Protein AF-V9F0D3-F1 (afdb_monomer_lite)

pLDDT: mean 76.48, std 17.19, range [31.12, 92.0]

Organism: NCBI:txid1317065

Second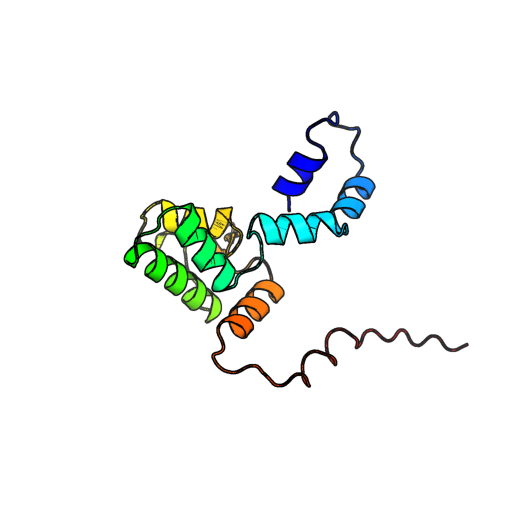ary structure (DSSP, 8-state):
-HHHHHHHTTTSPTTS--HHHHHHHHTSHHHHHHHHHHT-S---HHHHHHHHHHTT--HHHHHHHHHHHHHHHTT---BGGGS---THHHHHHHHTTSSEE-TTSBEE-SSHHHHHHHHHHT-SSPPPTTSSHHHHS--------

Radius of gyration: 18.24 Å; chains: 1; bounding box: 45×34×63 Å

Structure (mmCIF, N/CA/C/O backbone):
data_AF-V9F0D3-F1
#
_entry.id   AF-V9F0D3-F1
#
loop_
_atom_site.group_PDB
_atom_site.id
_atom_site.type_symbol
_atom_site.label_atom_id
_atom_site.label_alt_id
_atom_site.label_comp_id
_atom_site.label_asym_id
_atom_site.label_entity_id
_atom_site.label_seq_id
_atom_site.pdbx_PDB_ins_code
_atom_site.Cartn_x
_atom_site.Cartn_y
_atom_site.Cartn_z
_atom_site.occupancy
_atom_site.B_iso_or_equiv
_atom_site.auth_seq_id
_atom_site.auth_comp_id
_atom_site.auth_asym_id
_atom_site.auth_atom_id
_atom_site.pdbx_PDB_model_num
ATOM 1 N N . MET A 1 1 ? -7.776 -1.173 6.921 1.00 70.19 1 MET A N 1
ATOM 2 C CA . MET A 1 1 ? -8.327 -0.886 8.265 1.00 70.19 1 MET A CA 1
ATOM 3 C C . MET A 1 1 ? -9.671 -0.164 8.202 1.00 70.19 1 MET A C 1
ATOM 5 O O . MET A 1 1 ? -10.658 -0.796 8.539 1.00 70.19 1 MET A O 1
ATOM 9 N N . LEU A 1 2 ? -9.771 1.072 7.688 1.00 72.00 2 LEU A N 1
ATOM 10 C CA . LEU A 1 2 ? -11.068 1.776 7.588 1.00 72.00 2 LEU A CA 1
ATOM 11 C C . LEU A 1 2 ? -12.136 0.983 6.818 1.00 72.00 2 LEU A C 1
ATOM 13 O O . LEU A 1 2 ? -13.239 0.825 7.314 1.00 72.00 2 LEU A O 1
ATOM 17 N N . THR A 1 3 ? -11.790 0.379 5.675 1.00 75.12 3 THR A N 1
ATOM 18 C CA . THR A 1 3 ? -12.727 -0.470 4.914 1.00 75.12 3 THR A CA 1
ATOM 19 C C . THR A 1 3 ? -13.218 -1.689 5.702 1.00 75.12 3 THR A C 1
ATOM 21 O O . THR A 1 3 ? -14.382 -2.050 5.582 1.00 75.12 3 THR A O 1
ATOM 24 N N . PHE A 1 4 ? -12.361 -2.304 6.525 1.00 82.88 4 PHE A N 1
ATOM 25 C CA . PHE A 1 4 ? -12.758 -3.420 7.389 1.00 82.88 4 PHE A CA 1
ATOM 26 C C . PHE A 1 4 ? -13.795 -2.957 8.412 1.00 82.88 4 PHE A C 1
ATOM 28 O O . PHE A 1 4 ? -14.859 -3.558 8.504 1.00 82.88 4 PHE A O 1
ATOM 35 N N . LEU A 1 5 ? -13.532 -1.842 9.101 1.00 85.25 5 LEU A N 1
ATOM 36 C CA . LEU A 1 5 ? -14.476 -1.265 10.060 1.00 85.25 5 LEU A CA 1
ATOM 37 C C . LEU A 1 5 ? -15.787 -0.848 9.379 1.00 85.25 5 LEU A C 1
ATOM 39 O O . LEU A 1 5 ? -16.863 -1.140 9.892 1.00 85.25 5 LEU A O 1
ATOM 43 N N . SER A 1 6 ? -15.719 -0.237 8.191 1.00 82.31 6 SER A N 1
ATOM 44 C CA . SER A 1 6 ? -16.906 0.128 7.408 1.00 82.31 6 SER A CA 1
ATOM 45 C C . SER A 1 6 ? -17.751 -1.083 7.019 1.00 82.31 6 SER A C 1
ATOM 47 O O . SER A 1 6 ? -18.972 -0.982 6.999 1.00 82.31 6 SER A O 1
ATOM 49 N N . LEU A 1 7 ? -17.126 -2.223 6.705 1.00 84.94 7 LEU A N 1
ATOM 50 C CA . LEU A 1 7 ? -17.836 -3.470 6.420 1.00 84.94 7 LEU A CA 1
ATOM 51 C C . LEU A 1 7 ? -18.406 -4.091 7.698 1.00 84.94 7 LEU A C 1
ATOM 53 O O . LEU A 1 7 ? -19.575 -4.470 7.716 1.00 84.94 7 LEU A O 1
ATOM 57 N N . LYS A 1 8 ? -17.603 -4.151 8.766 1.00 87.06 8 LYS A N 1
ATOM 58 C CA . LYS A 1 8 ? -17.974 -4.743 10.055 1.00 87.06 8 LYS A CA 1
ATOM 59 C C . LYS A 1 8 ? -19.177 -4.043 10.678 1.00 87.06 8 LYS A C 1
ATOM 61 O O . LYS A 1 8 ? -20.086 -4.701 11.172 1.00 87.06 8 LYS A O 1
ATOM 66 N N . PHE A 1 9 ? -19.207 -2.718 10.593 1.00 88.62 9 PHE A N 1
ATOM 67 C CA . PHE A 1 9 ? -20.266 -1.894 11.161 1.00 88.62 9 PHE A CA 1
ATOM 68 C C . PHE A 1 9 ? -21.283 -1.404 10.128 1.00 88.62 9 PHE A C 1
ATOM 70 O O . PHE A 1 9 ? -22.084 -0.525 10.433 1.00 88.62 9 PHE A O 1
ATOM 77 N N . ARG A 1 10 ? -21.296 -1.967 8.911 1.00 85.06 10 ARG A N 1
ATOM 78 C CA . ARG A 1 10 ? -22.150 -1.499 7.803 1.00 85.06 10 ARG A CA 1
ATOM 79 C C . ARG A 1 10 ? -23.639 -1.439 8.159 1.00 85.06 10 ARG A C 1
ATOM 81 O O . ARG A 1 10 ? -24.364 -0.615 7.612 1.00 85.06 10 ARG A O 1
ATOM 88 N N . SER A 1 11 ? -24.096 -2.333 9.032 1.00 82.69 11 SER A N 1
ATOM 89 C CA . SER A 1 11 ? -25.487 -2.424 9.485 1.00 82.69 11 SER A CA 1
ATOM 90 C C . SER A 1 11 ? -25.788 -1.607 10.747 1.00 82.69 11 SER A C 1
ATOM 92 O O . SER A 1 11 ? -26.952 -1.514 11.139 1.00 82.69 11 SER A O 1
ATOM 94 N N . MET A 1 12 ? -24.779 -1.017 11.394 1.00 83.75 12 MET A N 1
ATOM 95 C CA . MET A 1 12 ? -24.960 -0.222 12.606 1.00 83.75 12 MET A CA 1
ATOM 96 C C . MET A 1 12 ? -25.297 1.230 12.269 1.00 83.75 12 MET A C 1
ATOM 98 O O . MET A 1 12 ? -24.795 1.809 11.306 1.00 83.75 12 MET A O 1
ATOM 102 N N . ARG A 1 13 ? -26.163 1.843 13.082 1.00 79.31 13 ARG A N 1
ATOM 103 C CA . ARG A 1 13 ? -26.514 3.258 12.923 1.00 79.31 13 ARG A CA 1
ATOM 104 C C . ARG A 1 13 ? -25.374 4.147 13.419 1.00 79.31 13 ARG A C 1
ATOM 106 O O . ARG A 1 13 ? -24.723 3.845 14.420 1.00 79.31 13 ARG A O 1
ATOM 113 N N . VAL A 1 14 ? -25.175 5.275 12.738 1.00 70.81 14 VAL A N 1
ATOM 114 C CA . VAL A 1 14 ? -24.237 6.326 13.161 1.00 70.81 14 VAL A CA 1
ATOM 115 C C . VAL A 1 14 ? -24.591 6.768 14.587 1.00 70.81 14 VAL A C 1
ATOM 117 O O . VAL A 1 14 ? -25.753 7.041 14.874 1.00 70.81 14 VAL A O 1
ATOM 120 N N . GLY A 1 15 ? -23.599 6.794 15.482 1.00 73.56 15 GLY A N 1
ATOM 121 C CA . GLY A 1 15 ? -23.778 7.112 16.905 1.00 73.56 15 GLY A CA 1
ATOM 122 C C . GLY A 1 15 ? -23.978 5.905 17.832 1.00 73.56 15 GLY A C 1
ATOM 123 O O . GLY A 1 15 ? -23.934 6.083 19.043 1.00 73.56 15 GLY A O 1
ATOM 124 N N . MET A 1 16 ? -24.147 4.685 17.299 1.00 83.69 16 MET A N 1
ATOM 125 C CA . MET A 1 16 ? -24.193 3.454 18.113 1.00 83.69 16 MET A CA 1
ATOM 126 C C . MET A 1 16 ? -22.831 2.768 18.272 1.00 83.69 16 MET A C 1
ATOM 128 O O . MET A 1 16 ? -22.706 1.859 19.082 1.00 83.69 16 MET A O 1
ATOM 132 N N . ILE A 1 17 ? -21.827 3.182 17.496 1.00 84.94 17 ILE A N 1
ATOM 133 C CA . ILE A 1 17 ? -20.483 2.600 17.524 1.00 84.94 17 ILE A CA 1
ATOM 134 C C . ILE A 1 17 ? -19.627 3.463 18.446 1.00 84.94 17 ILE A C 1
ATOM 136 O O . ILE A 1 17 ? -19.354 4.625 18.126 1.00 84.94 17 ILE A O 1
ATOM 140 N N . SER A 1 18 ? -19.207 2.911 19.580 1.00 88.50 18 SER A N 1
ATOM 141 C CA . SER A 1 18 ? -18.282 3.601 20.474 1.00 88.50 18 SER A CA 1
ATOM 142 C C . SER A 1 18 ? -16.840 3.489 19.970 1.00 88.50 18 SER A C 1
ATOM 144 O O . SER A 1 18 ? -16.497 2.604 19.183 1.00 88.50 18 SER A O 1
ATOM 146 N N . ALA A 1 19 ? -15.959 4.368 20.452 1.00 85.50 19 ALA A N 1
ATOM 147 C CA . ALA A 1 19 ? -14.525 4.239 20.191 1.00 85.50 19 ALA A CA 1
ATOM 148 C C . ALA A 1 19 ? -13.969 2.897 20.707 1.00 85.50 19 ALA A C 1
ATOM 150 O O . ALA A 1 19 ? -13.121 2.304 20.046 1.00 85.50 19 ALA A O 1
ATOM 151 N N . GLY A 1 20 ? -14.495 2.386 21.829 1.00 88.88 20 GLY A N 1
ATOM 152 C CA . GLY A 1 20 ? -14.104 1.089 22.388 1.00 88.88 20 GLY A CA 1
ATOM 153 C C . GLY A 1 20 ? -14.472 -0.089 21.483 1.00 88.88 20 GLY A C 1
ATOM 154 O O . GLY A 1 20 ? -13.666 -1.001 21.313 1.00 88.88 20 GLY A O 1
ATOM 155 N N . ASP A 1 21 ? -15.635 -0.039 20.826 1.00 87.06 21 ASP A N 1
ATOM 156 C CA . ASP A 1 21 ? -16.044 -1.068 19.858 1.00 87.06 21 ASP A CA 1
ATOM 157 C C . ASP A 1 21 ? -15.118 -1.075 18.636 1.00 87.06 21 ASP A C 1
ATOM 159 O O . ASP A 1 21 ? -14.698 -2.132 18.161 1.00 87.06 21 ASP A O 1
ATOM 163 N N . MET A 1 22 ? -14.744 0.114 18.146 1.00 86.56 22 MET A N 1
ATOM 164 C CA . MET A 1 22 ? -13.777 0.237 17.051 1.00 86.56 22 MET A CA 1
ATOM 165 C C . MET A 1 22 ? -12.410 -0.309 17.460 1.00 86.56 22 MET A C 1
ATOM 167 O O . MET A 1 22 ? -11.777 -1.025 16.688 1.00 86.56 22 MET A O 1
ATOM 171 N N . GLU A 1 23 ? -11.955 0.009 18.670 1.00 87.69 23 GLU A N 1
ATOM 172 C CA . GLU A 1 23 ? -10.666 -0.433 19.193 1.00 87.69 23 GLU A CA 1
ATOM 173 C C . GLU A 1 23 ? -10.611 -1.958 19.374 1.00 87.69 23 GLU A C 1
ATOM 175 O O . GLU A 1 23 ? -9.601 -2.584 19.047 1.00 87.69 23 GLU A O 1
ATOM 180 N N . MET A 1 24 ? -11.711 -2.572 19.821 1.00 88.50 24 MET A N 1
ATOM 181 C CA . MET A 1 24 ? -11.837 -4.025 19.940 1.00 88.50 24 MET A CA 1
ATOM 182 C C . MET A 1 24 ? -11.724 -4.711 18.574 1.00 88.50 24 MET A C 1
ATOM 184 O O . MET A 1 24 ? -10.952 -5.656 18.415 1.00 88.50 24 MET A O 1
ATOM 188 N N . GLU A 1 25 ? -12.430 -4.204 17.563 1.00 89.12 25 GLU A N 1
ATOM 189 C CA . GLU A 1 25 ? -12.367 -4.753 16.206 1.00 89.12 25 GLU A CA 1
ATOM 190 C C . GLU A 1 25 ? -11.003 -4.520 15.544 1.00 89.12 25 GLU A C 1
ATOM 192 O O . GLU A 1 25 ? -10.510 -5.395 14.829 1.00 89.12 25 GLU A O 1
ATOM 197 N N . LEU A 1 26 ? -10.340 -3.394 15.828 1.00 84.25 26 LEU A N 1
ATOM 198 C CA . LEU A 1 26 ? -8.974 -3.122 15.369 1.00 84.25 26 LEU A CA 1
ATOM 199 C C . LEU A 1 26 ? -7.930 -4.071 15.972 1.00 84.25 26 LEU A C 1
ATOM 201 O O . LEU A 1 26 ? -6.870 -4.261 15.380 1.00 84.25 26 LEU A O 1
ATOM 205 N N . ARG A 1 27 ? -8.221 -4.677 17.126 1.00 83.88 27 ARG A N 1
ATOM 206 C CA . ARG A 1 27 ? -7.387 -5.717 17.748 1.00 83.88 27 ARG A CA 1
ATOM 207 C C . ARG A 1 27 ? -7.868 -7.134 17.452 1.00 83.88 27 ARG A C 1
ATOM 209 O O . ARG A 1 27 ? -7.252 -8.092 17.914 1.00 83.88 27 ARG A O 1
ATOM 216 N N . SER A 1 28 ? -8.962 -7.284 16.710 1.00 86.00 28 SER A N 1
ATOM 217 C CA . SER A 1 28 ? -9.550 -8.593 16.459 1.00 86.00 28 SER A CA 1
ATOM 218 C C . SER A 1 28 ? -8.696 -9.425 15.490 1.00 86.00 28 SER A C 1
ATOM 220 O O . SER A 1 28 ? -8.129 -8.882 14.534 1.00 86.00 28 SER A O 1
ATOM 222 N N . PRO A 1 29 ? -8.673 -10.761 15.650 1.00 83.50 29 PRO A N 1
ATOM 223 C CA . PRO A 1 29 ? -8.122 -11.664 14.638 1.00 83.50 29 PRO A CA 1
ATOM 224 C C . PRO A 1 29 ? -8.770 -11.470 13.259 1.00 83.50 29 PRO A C 1
ATOM 226 O O . PRO A 1 29 ? -8.100 -11.583 12.236 1.00 83.50 29 PRO A O 1
ATOM 229 N N . GLY A 1 30 ? -10.048 -11.075 13.229 1.00 83.88 30 GLY A N 1
ATOM 230 C CA . GLY A 1 30 ? -10.787 -10.806 11.996 1.00 83.88 30 GLY A CA 1
ATOM 231 C C . GLY A 1 30 ? -10.180 -9.688 11.144 1.00 83.88 30 GLY A C 1
ATOM 232 O O . GLY A 1 30 ? -10.251 -9.758 9.917 1.00 83.88 30 GLY A O 1
ATOM 233 N N . LEU A 1 31 ? -9.526 -8.684 11.746 1.00 81.88 31 LEU A N 1
ATOM 234 C CA . LEU A 1 31 ? -8.800 -7.668 10.978 1.00 81.88 31 LEU A CA 1
ATOM 235 C C . LEU A 1 31 ? -7.573 -8.266 10.280 1.00 81.88 31 LEU A C 1
ATOM 237 O O . LEU A 1 31 ? -7.286 -7.899 9.136 1.00 81.88 31 LEU A O 1
ATOM 241 N N . LEU A 1 32 ? -6.845 -9.164 10.950 1.00 75.38 32 LEU A N 1
ATOM 242 C CA . LEU A 1 32 ? -5.680 -9.838 10.373 1.00 75.38 32 LEU A CA 1
ATOM 243 C C . LEU A 1 32 ? -6.106 -10.755 9.225 1.00 75.38 32 LEU A C 1
ATOM 245 O O . LEU A 1 32 ? -5.532 -10.672 8.140 1.00 75.38 32 LEU A O 1
ATOM 249 N N . GLU A 1 33 ? -7.158 -11.549 9.426 1.00 78.75 33 GLU A N 1
ATOM 250 C CA . GLU A 1 33 ? -7.747 -12.400 8.387 1.00 78.75 33 GLU A CA 1
ATOM 251 C C . GLU A 1 33 ? -8.225 -11.574 7.190 1.00 78.75 33 GLU A C 1
ATOM 253 O O . GLU A 1 33 ? -7.865 -11.867 6.050 1.00 78.75 33 GLU A O 1
ATOM 258 N N . TYR A 1 34 ? -8.961 -10.485 7.436 1.00 80.12 34 TYR A N 1
ATOM 259 C CA . TYR A 1 34 ? -9.395 -9.574 6.381 1.00 80.12 34 TYR A CA 1
ATOM 260 C C . TYR A 1 34 ? -8.208 -8.957 5.641 1.00 80.12 34 TYR A C 1
ATOM 262 O O . TYR A 1 34 ? -8.230 -8.867 4.416 1.00 80.12 34 TYR A O 1
ATOM 270 N N . SER A 1 35 ? -7.167 -8.521 6.350 1.00 72.50 35 SER A N 1
ATOM 271 C CA . SER A 1 35 ? -5.987 -7.901 5.731 1.00 72.50 35 SER A CA 1
ATOM 272 C C . SER A 1 35 ? -5.221 -8.911 4.875 1.00 72.50 35 SER A C 1
ATOM 274 O O . SER A 1 35 ? -4.846 -8.592 3.747 1.00 72.50 35 SER A O 1
ATOM 276 N N . GLY A 1 36 ? -5.092 -10.152 5.351 1.00 68.31 36 GLY A N 1
ATOM 277 C CA . GLY A 1 36 ? -4.501 -11.256 4.598 1.00 68.31 36 GLY A CA 1
ATOM 278 C C . GLY A 1 36 ? -5.317 -11.656 3.366 1.00 68.31 36 GLY A C 1
ATOM 279 O O . GLY A 1 36 ? -4.743 -11.842 2.296 1.00 68.31 36 GLY A O 1
ATOM 280 N N . ALA A 1 37 ? -6.646 -11.742 3.484 1.00 72.31 37 ALA A N 1
ATOM 281 C CA . ALA A 1 37 ? -7.542 -12.115 2.387 1.00 72.31 37 ALA A CA 1
ATOM 282 C C . ALA A 1 37 ? -7.726 -10.997 1.349 1.00 72.31 37 ALA A C 1
ATOM 284 O O . ALA A 1 37 ? -7.831 -11.266 0.157 1.00 72.31 37 ALA A O 1
ATOM 285 N N . SER A 1 38 ? -7.757 -9.736 1.790 1.00 66.69 38 SER A N 1
ATOM 286 C CA . SER A 1 38 ? -7.868 -8.568 0.905 1.00 66.69 38 SER A CA 1
ATOM 287 C C . SER A 1 38 ? -6.520 -8.093 0.358 1.00 66.69 38 SER A C 1
ATOM 289 O O . SER A 1 38 ? -6.491 -7.174 -0.464 1.00 66.69 38 SER A O 1
ATOM 291 N N . TYR A 1 39 ? -5.423 -8.715 0.803 1.00 69.56 39 TYR A N 1
ATOM 292 C CA . TYR A 1 39 ? -4.043 -8.377 0.441 1.00 69.56 39 TYR A CA 1
ATOM 293 C C . TYR A 1 39 ? -3.716 -6.907 0.722 1.00 69.56 39 TYR A C 1
ATOM 295 O O . TYR A 1 39 ? -3.004 -6.256 -0.041 1.00 69.56 39 TYR A O 1
ATOM 303 N N . ARG A 1 40 ? -4.303 -6.356 1.791 1.00 69.00 40 ARG A N 1
ATOM 304 C CA . ARG A 1 40 ? -4.190 -4.937 2.124 1.00 69.00 40 ARG A CA 1
ATOM 305 C C . ARG A 1 40 ? -3.295 -4.708 3.320 1.00 69.00 40 ARG A C 1
ATOM 307 O O . ARG A 1 40 ? -3.381 -5.417 4.317 1.00 69.00 40 ARG A O 1
ATOM 314 N N . GLY A 1 41 ? -2.530 -3.624 3.251 1.00 68.94 41 GLY A N 1
ATOM 315 C CA . GLY A 1 41 ? -1.812 -3.080 4.400 1.00 68.94 41 GLY A CA 1
ATOM 316 C C . GLY A 1 41 ? -0.590 -3.884 4.827 1.00 68.94 41 GLY A C 1
ATOM 317 O O . GLY A 1 41 ? -0.064 -3.630 5.898 1.00 68.94 41 GLY A O 1
ATOM 318 N N . ILE A 1 42 ? -0.114 -4.836 4.024 1.00 76.88 42 ILE A N 1
ATOM 319 C CA . ILE A 1 42 ? 1.205 -5.439 4.225 1.00 76.88 42 ILE A CA 1
ATOM 320 C C . ILE A 1 42 ? 1.909 -5.463 2.877 1.00 76.88 42 ILE A C 1
ATOM 322 O O . ILE A 1 42 ? 1.506 -6.178 1.962 1.00 76.88 42 ILE A O 1
ATOM 326 N N . ALA A 1 43 ? 2.962 -4.660 2.755 1.00 75.56 43 ALA A N 1
ATOM 327 C CA . ALA A 1 43 ? 3.748 -4.618 1.540 1.00 75.56 43 ALA A CA 1
ATOM 328 C C . ALA A 1 43 ? 4.687 -5.828 1.476 1.00 75.56 43 ALA A C 1
ATOM 330 O O . ALA A 1 43 ? 5.722 -5.845 2.139 1.00 75.56 43 ALA A O 1
ATOM 331 N N . THR A 1 44 ? 4.336 -6.824 0.658 1.00 84.69 44 THR A N 1
ATOM 332 C CA . THR A 1 44 ? 5.203 -7.957 0.294 1.00 84.69 44 THR A CA 1
ATOM 333 C C . THR A 1 44 ? 5.156 -8.222 -1.216 1.00 84.69 44 THR A C 1
ATOM 335 O O . THR A 1 44 ? 4.153 -7.888 -1.859 1.00 84.69 44 THR A O 1
ATOM 338 N N . PRO A 1 45 ? 6.197 -8.847 -1.800 1.00 86.12 45 PRO A N 1
ATOM 339 C CA . PRO A 1 45 ? 6.174 -9.298 -3.192 1.00 86.12 45 PRO A CA 1
ATOM 340 C C . PRO A 1 45 ? 4.991 -10.222 -3.504 1.00 86.12 45 PRO A C 1
ATOM 342 O O . PRO A 1 45 ? 4.317 -10.025 -4.510 1.00 86.12 45 PRO A O 1
ATOM 345 N N . ASP A 1 46 ? 4.669 -11.158 -2.607 1.00 85.62 46 ASP A N 1
ATOM 346 C CA . ASP A 1 46 ? 3.531 -12.073 -2.770 1.00 85.62 46 ASP A CA 1
ATOM 347 C C . ASP A 1 46 ? 2.191 -11.332 -2.847 1.00 85.62 46 ASP A C 1
ATOM 349 O O . ASP A 1 46 ? 1.331 -11.666 -3.665 1.00 85.62 46 ASP A O 1
ATOM 353 N N . ALA A 1 47 ? 1.998 -10.308 -2.007 1.00 86.00 47 ALA A N 1
ATOM 354 C CA . ALA A 1 47 ? 0.799 -9.479 -2.061 1.00 86.00 47 ALA A CA 1
ATOM 355 C C . ALA A 1 47 ? 0.718 -8.716 -3.392 1.00 86.00 47 ALA A C 1
ATOM 357 O O . ALA A 1 47 ? -0.364 -8.610 -3.972 1.00 86.00 47 ALA A O 1
ATOM 358 N N . LEU A 1 48 ? 1.851 -8.235 -3.914 1.00 87.31 48 LEU A N 1
ATOM 359 C CA . LEU A 1 48 ? 1.889 -7.544 -5.200 1.00 87.31 48 LEU A CA 1
ATOM 360 C C . LEU A 1 48 ? 1.617 -8.487 -6.384 1.00 87.31 48 LEU A C 1
ATOM 362 O O . LEU A 1 48 ? 0.874 -8.117 -7.293 1.00 87.31 48 LEU A O 1
ATOM 366 N N . GLU A 1 49 ? 2.154 -9.709 -6.372 1.00 88.06 49 GLU A N 1
ATOM 367 C CA . GLU A 1 49 ? 1.898 -10.708 -7.420 1.00 88.06 49 GLU A CA 1
ATOM 368 C C . GLU A 1 49 ? 0.408 -11.086 -7.473 1.00 88.06 49 GLU A C 1
ATOM 370 O O . GLU A 1 49 ? -0.176 -11.212 -8.549 1.00 88.06 49 GLU A O 1
ATOM 375 N N . ARG A 1 50 ? -0.260 -11.170 -6.318 1.00 85.69 50 ARG A N 1
ATOM 376 C CA . ARG A 1 50 ? -1.717 -11.378 -6.267 1.00 85.69 50 ARG A CA 1
ATOM 377 C C . ARG A 1 50 ? -2.501 -10.186 -6.811 1.00 85.69 50 ARG A C 1
ATOM 379 O O . ARG A 1 50 ? -3.501 -10.382 -7.494 1.00 85.69 50 ARG A O 1
ATOM 386 N N . VAL A 1 51 ? -2.049 -8.954 -6.564 1.00 85.44 51 VAL A N 1
ATOM 387 C CA . VAL A 1 51 ? -2.658 -7.749 -7.160 1.00 85.44 51 VAL A CA 1
ATOM 388 C C . VAL A 1 51 ? -2.485 -7.736 -8.678 1.00 85.44 51 VAL A C 1
ATOM 390 O O . VAL A 1 51 ? -3.435 -7.409 -9.386 1.00 85.44 51 VAL A O 1
ATOM 393 N N . LYS A 1 52 ? -1.323 -8.160 -9.187 1.00 87.62 52 LYS A N 1
ATOM 394 C CA . LYS A 1 52 ? -1.100 -8.357 -10.624 1.00 87.62 52 LYS A CA 1
ATOM 395 C C . LYS A 1 52 ? -2.101 -9.333 -11.227 1.00 87.62 52 LYS A C 1
ATOM 397 O O . LYS A 1 52 ? -2.689 -9.008 -12.249 1.00 87.62 52 LYS A O 1
ATOM 402 N N . GLN A 1 53 ? -2.324 -10.477 -10.584 1.00 87.69 53 GLN A N 1
ATOM 403 C CA . GLN A 1 53 ? -3.298 -11.470 -11.048 1.00 87.69 53 GLN A CA 1
ATOM 404 C C . GLN A 1 53 ? -4.739 -10.941 -10.988 1.00 87.69 53 GLN A C 1
ATOM 406 O O . GLN A 1 53 ? -5.506 -11.143 -11.922 1.00 87.69 53 GLN A O 1
ATOM 411 N N . ALA A 1 54 ? -5.108 -10.232 -9.917 1.00 85.94 54 ALA A N 1
ATOM 412 C CA . ALA A 1 54 ? -6.468 -9.730 -9.722 1.00 85.94 54 ALA A CA 1
ATOM 413 C C . ALA A 1 54 ? -6.861 -8.588 -10.679 1.00 85.94 54 ALA A C 1
ATOM 415 O O . ALA A 1 54 ? -8.047 -8.408 -10.948 1.00 85.94 54 ALA A O 1
ATOM 416 N N . HIS A 1 55 ? -5.888 -7.809 -11.163 1.00 85.62 55 HIS A N 1
ATOM 417 C CA . HIS A 1 55 ? -6.106 -6.668 -12.069 1.00 85.62 55 HIS A CA 1
ATOM 418 C C . HIS A 1 55 ? -5.562 -6.891 -13.480 1.00 85.62 55 HIS A C 1
ATOM 420 O O . HIS A 1 55 ? -5.508 -5.937 -14.252 1.00 85.62 55 HIS A O 1
ATOM 426 N N . ASP A 1 56 ? -5.130 -8.116 -13.793 1.00 86.94 56 ASP A N 1
ATOM 427 C CA . ASP A 1 56 ? -4.492 -8.479 -15.064 1.00 86.94 56 ASP A CA 1
ATOM 428 C C . ASP A 1 56 ? -3.405 -7.468 -15.485 1.00 86.94 56 ASP A C 1
ATOM 430 O O . ASP A 1 56 ? -3.384 -6.918 -16.588 1.00 86.94 56 ASP A O 1
ATOM 434 N N . LEU A 1 57 ? -2.524 -7.128 -14.536 1.00 85.62 57 LEU A N 1
ATOM 435 C CA . LEU A 1 57 ? -1.522 -6.093 -14.769 1.00 85.62 57 LEU A CA 1
ATOM 436 C C . LEU A 1 57 ? -0.495 -6.570 -15.791 1.00 85.62 57 LEU A C 1
ATOM 438 O O . LEU A 1 57 ? 0.132 -7.620 -15.630 1.00 85.62 57 LEU A O 1
ATOM 442 N N . SER A 1 58 ? -0.238 -5.721 -16.788 1.00 87.25 58 SER A N 1
ATOM 443 C CA . SER A 1 58 ? 0.858 -5.939 -17.728 1.00 87.25 58 SER A CA 1
ATOM 444 C C . SER A 1 58 ? 2.196 -6.084 -16.989 1.00 87.25 58 SER A C 1
ATOM 446 O O . SER A 1 58 ? 2.414 -5.488 -15.927 1.00 87.25 58 SER A O 1
ATOM 448 N N . ALA A 1 59 ? 3.132 -6.836 -17.576 1.00 86.75 59 ALA A N 1
ATOM 449 C CA . ALA A 1 59 ? 4.476 -6.993 -17.019 1.00 86.75 59 ALA A CA 1
ATOM 450 C C . ALA A 1 59 ? 5.182 -5.640 -16.811 1.00 86.75 59 ALA A C 1
ATOM 452 O O . ALA A 1 59 ? 5.914 -5.459 -15.837 1.00 86.75 59 ALA A O 1
ATOM 453 N N . GLU A 1 60 ? 4.925 -4.668 -17.691 1.00 86.00 60 GLU A N 1
ATOM 454 C CA . GLU A 1 60 ? 5.460 -3.315 -17.565 1.00 86.00 60 GLU A CA 1
ATOM 455 C C . GLU A 1 60 ? 4.858 -2.569 -16.367 1.00 86.00 60 GLU A C 1
ATOM 457 O O . GLU A 1 60 ? 5.599 -1.987 -15.574 1.00 86.00 60 GLU A O 1
ATOM 462 N N . SER A 1 61 ? 3.532 -2.609 -16.200 1.00 84.56 61 SER A N 1
ATOM 463 C CA . SER A 1 61 ? 2.842 -1.982 -15.065 1.00 84.56 61 SER A CA 1
ATOM 464 C C . SER A 1 61 ? 3.295 -2.590 -13.741 1.00 84.56 61 SER A C 1
ATOM 466 O O . SER A 1 61 ? 3.626 -1.858 -12.811 1.00 84.56 61 SER A O 1
ATOM 468 N N . TYR A 1 62 ? 3.388 -3.920 -13.672 1.00 87.50 62 TYR A N 1
ATOM 469 C CA . TYR A 1 62 ? 3.916 -4.619 -12.504 1.00 87.50 62 TYR A CA 1
ATOM 470 C C . TYR A 1 62 ? 5.347 -4.180 -12.175 1.00 87.50 62 TYR A C 1
ATOM 472 O O . TYR A 1 62 ? 5.631 -3.821 -11.032 1.00 87.50 62 TYR A O 1
ATOM 480 N N . ARG A 1 63 ? 6.235 -4.132 -13.182 1.00 87.12 63 ARG A N 1
ATOM 481 C CA . ARG A 1 63 ? 7.624 -3.683 -13.007 1.00 87.12 63 ARG A CA 1
ATOM 482 C C . ARG A 1 63 ? 7.687 -2.261 -12.453 1.00 87.12 63 ARG A C 1
ATOM 484 O O . ARG A 1 63 ? 8.441 -2.031 -11.517 1.00 87.12 63 ARG A O 1
ATOM 491 N N . LYS A 1 64 ? 6.881 -1.333 -12.980 1.00 85.75 64 LYS A N 1
ATOM 492 C CA . LYS A 1 64 ? 6.826 0.063 -12.507 1.00 85.75 64 LYS A CA 1
ATOM 493 C C . LYS A 1 64 ? 6.335 0.170 -11.065 1.00 85.75 64 LYS A C 1
ATOM 495 O O . LYS A 1 64 ? 6.912 0.923 -10.289 1.00 85.75 64 LYS A O 1
ATOM 500 N N . ILE A 1 65 ? 5.305 -0.593 -10.690 1.00 86.81 65 ILE A N 1
ATOM 501 C CA . ILE A 1 65 ? 4.806 -0.618 -9.308 1.00 86.81 65 ILE A CA 1
ATOM 502 C C . ILE A 1 65 ? 5.887 -1.162 -8.367 1.00 86.81 65 ILE A C 1
ATOM 504 O O . ILE A 1 65 ? 6.174 -0.551 -7.340 1.00 86.81 65 ILE A O 1
ATOM 508 N N . TYR A 1 66 ? 6.526 -2.275 -8.733 1.00 89.06 66 TYR A N 1
ATOM 509 C CA . TYR A 1 66 ? 7.609 -2.865 -7.946 1.00 89.06 66 TYR A CA 1
ATOM 510 C C . TYR A 1 66 ? 8.805 -1.908 -7.807 1.00 89.06 66 TYR A C 1
ATOM 512 O O . TYR A 1 66 ? 9.381 -1.769 -6.728 1.00 89.06 66 TYR A O 1
ATOM 520 N N . GLU A 1 67 ? 9.166 -1.209 -8.885 1.00 88.19 67 GLU A N 1
ATOM 521 C CA . GLU A 1 67 ? 10.210 -0.183 -8.891 1.00 88.19 67 GLU A CA 1
ATOM 522 C C . GLU A 1 67 ? 9.861 0.972 -7.942 1.00 88.19 67 GLU A C 1
ATOM 524 O O . GLU A 1 67 ? 10.686 1.335 -7.106 1.00 88.19 67 GLU A O 1
ATOM 529 N N . ALA A 1 68 ? 8.623 1.474 -7.984 1.00 87.88 68 ALA A N 1
ATOM 530 C CA . ALA A 1 68 ? 8.161 2.553 -7.112 1.00 87.88 68 ALA A CA 1
ATOM 531 C C . ALA A 1 68 ? 8.284 2.208 -5.625 1.00 87.88 68 ALA A C 1
ATOM 533 O O . ALA A 1 68 ? 8.828 2.998 -4.851 1.00 87.88 68 ALA A O 1
ATOM 534 N N . ILE A 1 69 ? 7.855 1.005 -5.229 1.00 89.69 69 ILE A N 1
ATOM 535 C CA . ILE A 1 69 ? 7.969 0.553 -3.836 1.00 89.69 69 ILE A CA 1
ATOM 536 C C . ILE A 1 69 ? 9.441 0.507 -3.407 1.00 89.69 69 ILE A C 1
ATOM 538 O O . ILE A 1 69 ? 9.774 0.957 -2.312 1.00 89.69 69 ILE A O 1
ATOM 542 N N . ASN A 1 70 ? 10.341 0.028 -4.270 1.00 91.25 70 ASN A N 1
ATOM 543 C CA . ASN A 1 70 ? 11.767 -0.056 -3.951 1.00 91.25 70 ASN A CA 1
ATOM 544 C C . ASN A 1 70 ? 12.461 1.306 -3.885 1.00 91.25 70 ASN A C 1
ATOM 546 O O . ASN A 1 70 ? 13.323 1.506 -3.029 1.00 91.25 70 ASN A O 1
ATOM 550 N N . VAL A 1 71 ? 12.088 2.256 -4.745 1.00 91.00 71 VAL A N 1
ATOM 551 C CA . VAL A 1 71 ? 12.615 3.624 -4.670 1.00 91.00 71 VAL A CA 1
ATOM 552 C C . VAL A 1 71 ? 12.222 4.256 -3.335 1.00 91.00 71 VAL A C 1
ATOM 554 O O . VAL A 1 71 ? 13.102 4.752 -2.628 1.00 91.00 71 VAL A O 1
ATOM 557 N N . VAL A 1 72 ? 10.954 4.151 -2.928 1.00 91.00 72 VAL A N 1
ATOM 558 C CA . VAL A 1 72 ? 10.509 4.638 -1.611 1.00 91.00 72 VAL A CA 1
ATOM 559 C C . VAL A 1 72 ? 11.209 3.879 -0.476 1.00 91.00 72 VAL A C 1
ATOM 561 O O . VAL A 1 72 ? 11.664 4.488 0.490 1.00 91.00 72 VAL A O 1
ATOM 564 N N . ALA A 1 73 ? 11.389 2.560 -0.605 1.00 90.88 73 ALA A N 1
ATOM 565 C CA . ALA A 1 73 ? 12.073 1.743 0.401 1.00 90.88 73 ALA A CA 1
ATOM 566 C C . ALA A 1 73 ? 13.556 2.101 0.568 1.00 90.88 73 ALA A C 1
ATOM 568 O O . ALA A 1 73 ? 14.112 1.921 1.650 1.00 90.88 73 ALA A O 1
ATOM 569 N N . SER A 1 74 ? 14.191 2.636 -0.478 1.00 89.81 74 SER A N 1
ATOM 570 C CA . SER A 1 74 ? 15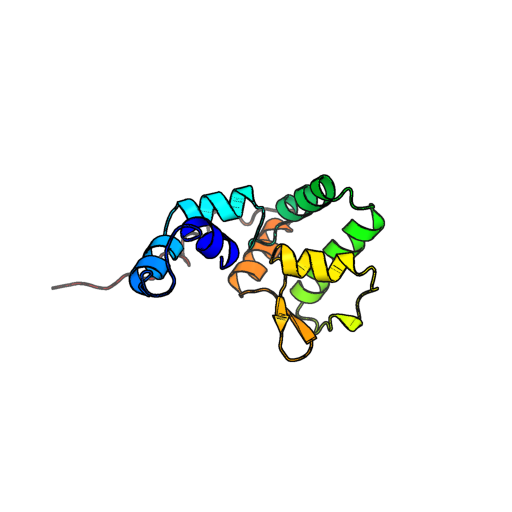.571 3.132 -0.422 1.00 89.81 74 SER A CA 1
ATOM 571 C C . SER A 1 74 ? 15.720 4.471 0.315 1.00 89.81 74 SER A C 1
ATOM 573 O O . SER A 1 74 ? 16.837 4.961 0.464 1.00 89.81 74 SER A O 1
ATOM 575 N N . GLY A 1 75 ? 14.614 5.069 0.773 1.00 87.50 75 GLY A N 1
ATOM 576 C CA . GLY A 1 75 ? 14.602 6.358 1.467 1.00 87.50 75 GLY A CA 1
ATOM 577 C C . GLY A 1 75 ? 14.647 7.567 0.533 1.00 87.50 75 GLY A C 1
ATOM 578 O O . GLY A 1 75 ? 14.831 8.690 0.996 1.00 87.50 75 GLY A O 1
ATOM 579 N N . LYS A 1 76 ? 14.487 7.362 -0.780 1.00 88.44 76 LYS A N 1
ATOM 580 C CA . LYS A 1 76 ? 14.371 8.468 -1.732 1.00 88.44 76 LYS A CA 1
ATOM 581 C C . LYS A 1 76 ? 13.011 9.138 -1.585 1.00 88.44 76 LYS A C 1
ATOM 583 O O . LYS A 1 76 ? 11.984 8.463 -1.519 1.00 88.44 76 LYS A O 1
ATOM 588 N N . VAL A 1 77 ? 13.024 10.468 -1.596 1.00 86.38 77 VAL A N 1
ATOM 589 C CA . VAL A 1 77 ? 11.806 11.270 -1.702 1.00 86.38 77 VAL A CA 1
ATOM 590 C C . VAL A 1 77 ? 11.209 11.046 -3.081 1.00 86.38 77 VAL A C 1
ATOM 592 O O . VAL A 1 77 ? 11.898 11.144 -4.095 1.00 86.38 77 VAL A O 1
ATOM 595 N N . VAL A 1 78 ? 9.930 10.702 -3.091 1.00 86.94 78 VAL A N 1
ATOM 596 C CA . VAL A 1 78 ? 9.179 10.364 -4.289 1.00 86.94 78 VAL A CA 1
ATOM 597 C C . VAL A 1 78 ? 7.863 11.104 -4.233 1.00 86.94 78 VAL A C 1
ATOM 599 O O . VAL A 1 78 ? 7.078 10.853 -3.317 1.00 86.94 78 VAL A O 1
ATOM 602 N N . HIS A 1 79 ? 7.580 11.942 -5.227 1.00 87.50 79 HIS A N 1
ATOM 603 C CA . HIS A 1 79 ? 6.248 12.502 -5.370 1.00 87.50 79 HIS A CA 1
ATOM 604 C C . HIS A 1 79 ? 5.384 11.635 -6.286 1.00 87.50 79 HIS A C 1
ATOM 606 O O . HIS A 1 79 ? 5.858 11.016 -7.238 1.00 87.50 79 HIS A O 1
ATOM 612 N N . SER A 1 80 ? 4.083 11.585 -6.011 1.00 83.38 80 SER A N 1
ATOM 613 C CA . SER A 1 80 ? 3.131 10.793 -6.797 1.00 83.38 80 SER A CA 1
ATOM 614 C C . SER A 1 80 ? 3.063 11.208 -8.269 1.00 83.38 80 SER A C 1
ATOM 616 O O . SER A 1 80 ? 2.801 10.365 -9.125 1.00 83.38 80 SER A O 1
ATOM 618 N N . HIS A 1 81 ? 3.342 12.479 -8.572 1.00 81.06 81 HIS A N 1
ATOM 619 C CA . HIS A 1 81 ? 3.375 13.018 -9.932 1.00 81.06 81 HIS A CA 1
ATOM 620 C C . HIS A 1 81 ? 4.665 12.695 -10.701 1.00 81.06 81 HIS A C 1
ATOM 622 O O . HIS A 1 81 ? 4.663 12.796 -11.926 1.00 81.06 81 HIS A O 1
ATOM 628 N N . ASP A 1 82 ? 5.737 12.282 -10.012 1.00 76.75 82 ASP A N 1
ATOM 629 C CA . ASP A 1 82 ? 7.007 11.889 -10.643 1.00 76.75 82 ASP A CA 1
ATOM 630 C C . ASP A 1 82 ? 6.921 10.502 -11.293 1.00 76.75 82 ASP A C 1
ATOM 632 O O . ASP A 1 82 ? 7.752 10.136 -12.128 1.00 76.75 82 ASP A O 1
ATOM 636 N N . TRP A 1 83 ? 5.920 9.705 -10.910 1.00 70.81 83 TRP A N 1
ATOM 637 C CA . TRP A 1 83 ? 5.724 8.375 -11.466 1.00 70.81 83 TRP A CA 1
ATOM 638 C C . TRP A 1 83 ? 4.831 8.429 -12.696 1.00 70.81 83 TRP A C 1
ATOM 640 O O . TRP A 1 83 ? 3.778 9.068 -12.649 1.00 70.81 83 TRP A O 1
ATOM 650 N N . PRO A 1 84 ? 5.201 7.721 -13.784 1.00 56.31 84 PRO A N 1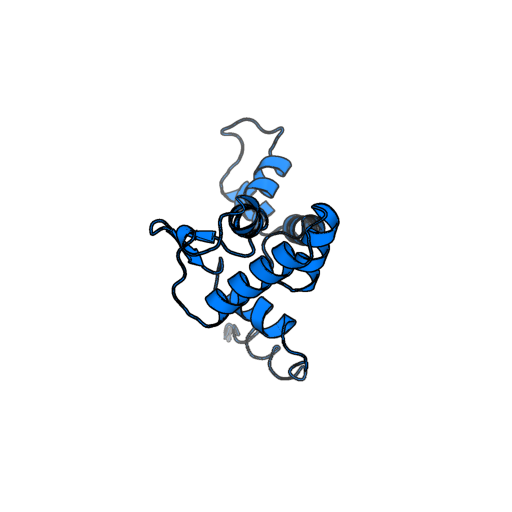
ATOM 651 C CA . PRO A 1 84 ? 4.412 7.698 -15.002 1.00 56.31 84 PRO A CA 1
ATOM 652 C C . PRO A 1 84 ? 2.958 7.352 -14.689 1.00 56.31 84 PRO A C 1
ATOM 654 O O . PRO A 1 84 ? 2.637 6.249 -14.235 1.00 56.31 84 PRO A O 1
ATOM 657 N N . THR A 1 85 ? 2.092 8.326 -14.942 1.00 53.28 85 THR A N 1
ATOM 658 C CA . THR A 1 85 ? 0.649 8.323 -14.722 1.00 53.28 85 THR A CA 1
ATOM 659 C C . THR A 1 85 ? -0.063 7.420 -15.726 1.00 53.28 85 THR A C 1
ATOM 661 O O . THR A 1 85 ? -0.979 7.833 -16.429 1.00 53.28 85 THR A O 1
ATOM 664 N N . SER A 1 86 ? 0.248 6.122 -15.740 1.00 55.41 86 SER A N 1
ATOM 665 C CA . SER A 1 86 ? -0.888 5.210 -15.833 1.00 55.41 86 SER A CA 1
ATOM 666 C C . SER A 1 86 ? -1.608 5.385 -14.504 1.00 55.41 86 SER A C 1
ATOM 668 O O . SER A 1 86 ? -1.081 4.938 -13.487 1.00 55.41 86 SER A O 1
ATOM 670 N N . GLN A 1 87 ? -2.736 6.101 -14.489 1.00 57.72 87 GLN A N 1
ATOM 671 C CA . GLN A 1 87 ? -3.563 6.386 -13.301 1.00 57.72 87 GLN A CA 1
ATOM 672 C C . GLN A 1 87 ? -3.667 5.192 -12.325 1.00 57.72 87 GLN A C 1
ATOM 674 O O . GLN A 1 87 ? -3.698 5.383 -11.114 1.00 57.72 87 GLN A O 1
ATOM 679 N N . ASN A 1 88 ? -3.566 3.964 -12.838 1.00 70.31 88 ASN A N 1
ATOM 680 C CA . ASN A 1 88 ? -3.521 2.719 -12.081 1.00 70.31 88 ASN A CA 1
ATOM 681 C C . ASN A 1 88 ? -2.341 2.550 -11.098 1.00 70.31 88 ASN A C 1
ATOM 683 O O . ASN A 1 88 ? -2.543 1.930 -10.066 1.00 70.31 88 ASN A O 1
ATOM 687 N N . THR A 1 89 ? -1.120 3.036 -11.350 1.00 77.69 89 THR A N 1
ATOM 688 C CA . THR A 1 89 ? 0.054 2.676 -10.512 1.00 77.69 89 THR A CA 1
ATOM 689 C C . THR A 1 89 ? -0.063 3.249 -9.099 1.00 77.69 89 THR A C 1
ATOM 691 O O . THR A 1 89 ? -0.050 2.504 -8.119 1.00 77.69 89 THR A O 1
ATOM 694 N N . VAL A 1 90 ? -0.209 4.572 -8.988 1.00 81.19 90 VAL A N 1
ATOM 695 C CA . VAL A 1 90 ? -0.350 5.259 -7.693 1.00 81.19 90 VAL A CA 1
ATOM 696 C C . VAL A 1 90 ? -1.675 4.886 -7.027 1.00 81.19 90 VAL A C 1
ATOM 698 O O . VAL A 1 90 ? -1.715 4.660 -5.815 1.00 81.19 90 VAL A O 1
ATOM 701 N N . GLU A 1 91 ? -2.751 4.752 -7.808 1.00 84.00 91 GLU A N 1
ATOM 702 C CA . GLU A 1 91 ? -4.043 4.315 -7.279 1.00 84.00 91 GLU A CA 1
ATOM 703 C C . GLU A 1 91 ? -3.945 2.913 -6.666 1.00 84.00 91 GLU A C 1
ATOM 705 O O . GLU A 1 91 ? -4.385 2.713 -5.540 1.00 84.00 91 GLU A O 1
ATOM 710 N N . LEU A 1 92 ? -3.321 1.942 -7.339 1.00 85.12 92 LEU A N 1
ATOM 711 C CA . LEU A 1 92 ? -3.176 0.584 -6.809 1.00 85.12 92 LEU A CA 1
ATOM 712 C C . LEU A 1 92 ? -2.280 0.550 -5.568 1.00 85.12 92 LEU A C 1
ATOM 714 O O . LEU A 1 92 ? -2.643 -0.089 -4.578 1.00 85.12 92 LEU A O 1
ATOM 718 N N . LEU A 1 93 ? -1.157 1.275 -5.582 1.00 84.94 93 LEU A N 1
ATOM 719 C CA . LEU A 1 93 ? -0.252 1.385 -4.433 1.00 84.94 93 LEU A CA 1
ATOM 720 C C . LEU A 1 93 ? -0.979 1.876 -3.175 1.00 84.94 93 LEU A C 1
ATOM 722 O O . LEU A 1 93 ? -0.817 1.293 -2.100 1.00 84.94 93 LEU A O 1
ATOM 726 N N . THR A 1 94 ? -1.813 2.905 -3.324 1.00 86.19 94 THR A N 1
ATOM 727 C CA . THR A 1 94 ? -2.550 3.530 -2.216 1.00 86.19 94 THR A CA 1
ATOM 728 C C . THR A 1 94 ? -3.803 2.751 -1.818 1.00 86.19 94 THR A C 1
ATOM 730 O O . THR A 1 94 ? -4.054 2.532 -0.633 1.00 86.19 94 THR A O 1
ATOM 733 N N . LYS A 1 95 ? -4.561 2.229 -2.787 1.00 84.19 95 LYS A N 1
ATOM 734 C CA . LYS A 1 95 ? -5.786 1.439 -2.570 1.00 84.19 95 LYS A CA 1
ATOM 735 C C . LYS A 1 95 ? -5.532 0.131 -1.827 1.00 84.19 95 LYS A C 1
ATOM 737 O O . LYS A 1 95 ? -6.353 -0.271 -0.996 1.00 84.19 95 LYS A O 1
ATOM 742 N N . TYR A 1 96 ? -4.412 -0.527 -2.119 1.00 82.19 96 TYR A N 1
ATOM 743 C CA . TYR A 1 96 ? -3.984 -1.741 -1.422 1.00 82.19 96 TYR A CA 1
ATOM 744 C C . TYR A 1 96 ? -3.145 -1.450 -0.172 1.00 82.19 96 TYR A C 1
ATOM 746 O O . TYR A 1 96 ? -2.896 -2.350 0.628 1.00 82.19 96 TYR A O 1
ATOM 754 N N . GLY A 1 97 ? -2.783 -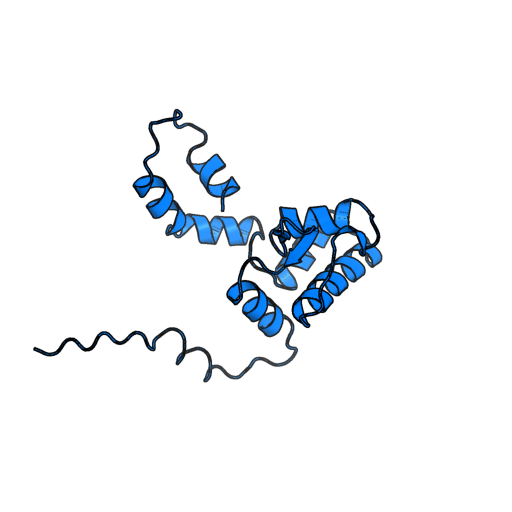0.189 0.069 1.00 83.38 97 GLY A N 1
ATOM 755 C CA . GLY A 1 97 ? -2.035 0.214 1.257 1.00 83.38 97 GLY A CA 1
ATOM 756 C C . GLY A 1 97 ? -0.592 -0.287 1.260 1.00 83.38 97 GLY A C 1
ATOM 757 O O . GLY A 1 97 ? -0.038 -0.508 2.333 1.00 83.38 97 GLY A O 1
ATOM 758 N N . PHE A 1 98 ? 0.003 -0.485 0.078 1.00 87.56 98 PHE A N 1
ATOM 759 C CA . PHE A 1 98 ? 1.449 -0.690 -0.049 1.00 87.56 98 PHE A CA 1
ATOM 760 C C . PHE A 1 98 ? 2.189 0.580 0.361 1.00 87.56 98 PHE A C 1
ATOM 762 O O . PHE A 1 98 ? 3.131 0.531 1.148 1.00 87.56 98 PHE A O 1
ATOM 769 N N . LEU A 1 99 ? 1.707 1.712 -0.150 1.00 89.94 99 LEU A N 1
ATOM 770 C CA . LEU A 1 99 ? 2.171 3.057 0.157 1.00 89.94 99 LEU A CA 1
ATOM 771 C C . LEU A 1 99 ? 0.955 3.939 0.454 1.00 89.94 99 LEU A C 1
ATOM 773 O O . LEU A 1 99 ? -0.173 3.581 0.123 1.00 89.94 99 LEU A O 1
ATOM 777 N N . TYR A 1 100 ? 1.171 5.099 1.055 1.00 89.50 100 TYR A N 1
ATOM 778 C CA . TYR A 1 100 ? 0.172 6.159 1.132 1.00 89.50 100 TYR A CA 1
ATOM 779 C C . TYR A 1 100 ? 0.752 7.460 0.584 1.00 89.50 100 TYR A C 1
ATOM 781 O O . TYR A 1 100 ? 1.968 7.648 0.563 1.00 89.50 100 TYR A O 1
ATOM 789 N N . GLU A 1 101 ? -0.132 8.337 0.118 1.00 90.38 101 GLU A N 1
ATOM 790 C CA . GLU A 1 101 ? 0.219 9.694 -0.288 1.00 90.38 101 GLU A CA 1
ATOM 791 C C . GLU A 1 101 ? 0.000 10.638 0.899 1.00 90.38 101 GLU A C 1
ATOM 793 O O . GLU A 1 101 ? -1.095 10.678 1.468 1.00 90.38 101 GLU A O 1
ATOM 798 N N . ASP A 1 102 ? 1.036 11.377 1.290 1.00 89.19 102 ASP A N 1
ATOM 799 C CA . ASP A 1 102 ? 0.928 12.387 2.339 1.00 89.19 102 ASP A CA 1
ATOM 800 C C . ASP A 1 102 ? 0.361 13.726 1.823 1.00 89.19 102 ASP A C 1
ATOM 802 O O . ASP A 1 102 ? 0.055 13.914 0.642 1.00 89.19 102 ASP A O 1
ATOM 806 N N . GLN A 1 103 ? 0.224 14.703 2.723 1.00 88.38 103 GLN A N 1
ATOM 807 C CA . GLN A 1 103 ? -0.303 16.032 2.387 1.00 88.38 103 GLN A CA 1
ATOM 808 C C . GLN A 1 103 ? 0.579 16.803 1.388 1.00 88.38 103 GLN A C 1
ATOM 810 O O . GLN A 1 103 ? 0.093 17.704 0.710 1.00 88.38 103 GLN A O 1
ATOM 815 N N . THR A 1 104 ? 1.856 16.436 1.272 1.00 90.62 104 THR A N 1
ATOM 816 C CA . THR A 1 104 ? 2.838 17.026 0.352 1.00 90.62 104 THR A CA 1
ATOM 817 C C . THR A 1 104 ? 2.957 16.260 -0.967 1.00 90.62 104 THR A C 1
ATOM 819 O O . THR A 1 104 ? 3.863 16.523 -1.759 1.00 90.62 104 THR A O 1
ATOM 822 N N . LYS A 1 105 ? 2.036 15.321 -1.227 1.00 89.31 105 LYS A N 1
ATOM 823 C CA . LYS A 1 105 ? 2.038 14.453 -2.412 1.00 89.31 105 LYS A CA 1
ATOM 824 C C . LYS A 1 105 ? 3.239 13.510 -2.482 1.00 89.31 105 LYS A C 1
ATOM 826 O O . LYS A 1 105 ? 3.568 13.035 -3.567 1.00 89.31 105 LYS A O 1
ATOM 831 N N . GLN A 1 106 ? 3.889 13.229 -1.353 1.00 91.06 106 GLN A N 1
ATOM 832 C CA . GLN A 1 106 ? 4.967 12.248 -1.283 1.00 91.06 106 GLN A CA 1
ATOM 833 C C . GLN A 1 106 ? 4.412 10.858 -0.989 1.00 91.06 106 GLN A C 1
ATOM 835 O O . GLN A 1 106 ? 3.504 10.694 -0.171 1.00 91.06 106 GLN A O 1
ATOM 840 N N . LEU A 1 107 ? 4.976 9.852 -1.654 1.00 90.81 107 LEU A N 1
ATOM 841 C CA . LEU A 1 107 ? 4.672 8.453 -1.390 1.00 90.81 107 LEU A CA 1
ATOM 842 C C . LEU A 1 107 ? 5.518 7.944 -0.225 1.00 90.81 107 LEU A C 1
ATOM 844 O O . LEU A 1 107 ? 6.743 8.053 -0.242 1.00 90.81 107 LEU A O 1
ATOM 848 N N . GLN A 1 108 ? 4.862 7.344 0.767 1.00 92.00 108 GLN A N 1
ATOM 849 C CA . GLN A 1 108 ? 5.512 6.816 1.964 1.00 92.00 108 GLN A CA 1
ATOM 850 C C . GLN A 1 108 ? 4.955 5.445 2.352 1.00 92.00 108 GLN A C 1
ATOM 852 O O . GLN A 1 108 ? 3.809 5.104 2.052 1.00 92.00 108 GLN A O 1
ATOM 857 N N . PHE A 1 109 ? 5.755 4.648 3.063 1.00 90.12 109 PHE A N 1
ATOM 858 C CA . PHE A 1 109 ? 5.238 3.449 3.722 1.00 90.12 109 PHE A CA 1
ATOM 859 C C . PHE A 1 109 ? 4.324 3.840 4.887 1.00 90.12 109 PHE A C 1
ATOM 861 O O . PHE A 1 109 ? 4.717 4.701 5.671 1.00 90.12 109 PHE A O 1
ATOM 868 N N . PRO A 1 110 ? 3.174 3.165 5.095 1.00 87.06 110 PRO A N 1
ATOM 869 C CA . PRO A 1 110 ? 2.235 3.510 6.171 1.00 87.06 110 PRO A CA 1
ATOM 870 C C . PRO A 1 110 ? 2.838 3.501 7.581 1.00 87.06 110 PRO A C 1
ATOM 872 O O . PRO A 1 110 ? 2.341 4.180 8.475 1.00 87.06 110 PRO A O 1
ATOM 875 N N . SER A 1 111 ? 3.898 2.721 7.802 1.00 85.38 111 SER A N 1
ATOM 876 C CA . SER A 1 111 ? 4.738 2.816 8.996 1.00 85.38 111 SER A CA 1
ATOM 877 C C . SER A 1 111 ? 6.094 2.148 8.767 1.00 85.38 111 SER A C 1
ATOM 879 O O . SER A 1 111 ? 6.263 1.355 7.836 1.00 85.38 111 SER A O 1
ATOM 881 N N . ASN A 1 112 ? 7.038 2.368 9.685 1.00 81.75 112 ASN A N 1
ATOM 882 C CA . ASN A 1 112 ? 8.338 1.684 9.687 1.00 81.75 112 ASN A CA 1
ATOM 883 C C . ASN A 1 112 ? 8.225 0.151 9.714 1.00 81.75 112 ASN A C 1
ATOM 885 O O . ASN A 1 112 ? 9.118 -0.540 9.231 1.00 81.75 112 ASN A O 1
ATOM 889 N N . VAL A 1 113 ? 7.136 -0.396 10.259 1.00 80.75 113 VAL A N 1
ATOM 890 C CA . VAL A 1 113 ? 6.887 -1.844 10.243 1.00 80.75 113 VAL A CA 1
ATOM 891 C C . VAL A 1 113 ? 6.633 -2.329 8.814 1.00 80.75 113 VAL A C 1
ATOM 893 O O . VAL A 1 113 ? 7.212 -3.332 8.411 1.00 80.75 113 VAL A O 1
ATOM 896 N N . HIS A 1 114 ? 5.854 -1.591 8.018 1.00 85.75 114 HIS A N 1
ATOM 897 C CA . HIS A 1 114 ? 5.575 -1.944 6.621 1.00 85.75 114 HIS A CA 1
ATOM 898 C C . HIS A 1 114 ? 6.855 -1.933 5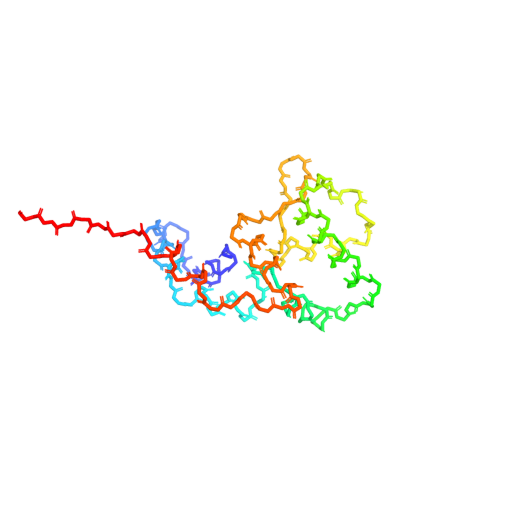.779 1.00 85.75 114 HIS A C 1
ATOM 900 O O . HIS A 1 114 ? 7.093 -2.864 5.013 1.00 85.75 114 HIS A O 1
ATOM 906 N N . LEU A 1 115 ? 7.714 -0.926 5.982 1.00 88.31 115 LEU A N 1
ATOM 907 C CA . LEU A 1 115 ? 9.030 -0.859 5.346 1.00 88.31 115 LEU A CA 1
ATOM 908 C C . LEU A 1 115 ? 9.900 -2.066 5.726 1.00 88.31 115 LEU A C 1
ATOM 910 O O . LEU A 1 115 ? 10.467 -2.718 4.852 1.00 88.31 115 LEU A O 1
ATOM 914 N N . LYS A 1 116 ? 9.996 -2.393 7.023 1.00 84.00 116 LYS A N 1
ATOM 915 C CA . LYS A 1 116 ? 10.772 -3.551 7.497 1.00 84.00 116 LYS A CA 1
ATOM 916 C C . LYS A 1 116 ? 10.273 -4.859 6.881 1.00 84.00 116 LYS A C 1
ATOM 918 O O . LYS A 1 116 ? 11.097 -5.652 6.436 1.00 84.00 116 LYS A O 1
ATOM 923 N N . ILE A 1 117 ? 8.957 -5.063 6.815 1.00 84.38 117 ILE A N 1
ATOM 924 C CA . ILE A 1 117 ? 8.357 -6.256 6.202 1.00 84.38 117 ILE A CA 1
ATOM 925 C C . ILE A 1 117 ? 8.696 -6.333 4.707 1.00 84.38 117 ILE A C 1
ATOM 927 O O . ILE A 1 117 ? 9.126 -7.389 4.236 1.00 84.38 117 ILE A O 1
ATOM 931 N N . TRP A 1 118 ? 8.579 -5.228 3.964 1.00 88.06 118 TRP A N 1
ATOM 932 C CA . TRP A 1 118 ? 8.969 -5.186 2.550 1.00 88.06 118 TRP A CA 1
ATOM 933 C C . TRP A 1 118 ? 10.447 -5.545 2.360 1.00 88.06 118 TRP A C 1
ATOM 935 O O . TRP A 1 118 ? 10.786 -6.446 1.595 1.00 88.06 118 TRP A O 1
ATOM 945 N N . LEU A 1 119 ? 11.340 -4.894 3.109 1.00 88.81 119 LEU A N 1
ATOM 946 C CA . LEU A 1 119 ? 12.783 -5.134 3.025 1.00 88.81 119 LEU A CA 1
ATOM 947 C C . LEU A 1 119 ? 13.176 -6.562 3.419 1.00 88.81 119 LEU A C 1
ATOM 949 O O . LEU A 1 119 ? 14.152 -7.089 2.899 1.00 88.81 119 LEU A O 1
ATOM 953 N N . GLN A 1 120 ? 12.461 -7.193 4.351 1.00 85.62 120 GLN A N 1
ATOM 954 C CA . GLN A 1 120 ? 12.709 -8.584 4.736 1.00 85.62 120 GLN A CA 1
ATOM 955 C C . GLN A 1 120 ? 12.189 -9.573 3.695 1.00 85.62 120 GLN A C 1
ATOM 957 O O . GLN A 1 120 ? 12.893 -10.519 3.361 1.00 85.62 120 GLN A O 1
ATOM 962 N N . SER A 1 121 ? 10.987 -9.342 3.166 1.00 84.12 121 SER A N 1
ATOM 963 C CA . SER A 1 121 ? 10.348 -10.230 2.185 1.00 84.12 121 SER A CA 1
ATOM 964 C C . SER A 1 121 ? 10.987 -10.177 0.795 1.00 84.12 121 SER A C 1
ATOM 966 O O . SER A 1 121 ? 10.847 -11.115 0.020 1.00 84.12 121 SER A O 1
ATOM 968 N N . THR A 1 122 ? 11.723 -9.110 0.485 1.00 82.75 122 THR A N 1
ATOM 969 C CA . THR A 1 122 ? 12.481 -8.961 -0.769 1.00 82.75 122 THR A CA 1
ATOM 970 C C . THR A 1 122 ? 13.910 -9.503 -0.690 1.00 82.75 122 THR A C 1
ATOM 972 O O . THR A 1 122 ? 14.601 -9.567 -1.709 1.00 82.75 122 THR A O 1
ATOM 975 N N . ARG A 1 123 ? 14.385 -9.920 0.495 1.00 76.12 123 ARG A N 1
ATOM 976 C CA . ARG A 1 123 ? 15.704 -10.550 0.631 1.00 76.12 123 ARG A CA 1
ATOM 977 C C . ARG A 1 123 ? 15.660 -11.966 0.073 1.00 76.12 123 ARG A C 1
ATOM 979 O O . ARG A 1 123 ? 14.902 -12.808 0.535 1.00 76.12 123 ARG A O 1
ATOM 986 N N . THR A 1 124 ? 16.569 -12.254 -0.851 1.00 58.56 124 THR A N 1
ATOM 987 C CA . THR A 1 124 ? 16.816 -13.603 -1.388 1.00 58.56 124 THR A CA 1
ATOM 988 C C . THR A 1 124 ? 17.401 -14.576 -0.361 1.00 58.56 124 THR A C 1
ATOM 990 O O . THR A 1 124 ? 17.466 -15.770 -0.628 1.00 58.56 124 THR A O 1
ATOM 993 N N . HIS A 1 125 ? 17.807 -14.087 0.816 1.00 45.59 125 HIS A N 1
ATOM 994 C CA . HIS A 1 125 ? 18.345 -14.894 1.907 1.00 45.59 125 HIS A CA 1
ATOM 995 C C . HIS A 1 125 ? 17.584 -14.587 3.203 1.00 45.59 125 HIS A C 1
ATOM 997 O O . HIS A 1 125 ? 17.582 -13.427 3.637 1.00 45.59 125 HIS A O 1
ATOM 1003 N N . PRO A 1 126 ? 16.951 -15.584 3.849 1.00 45.81 126 PRO A N 1
ATOM 1004 C CA . PRO A 1 126 ? 16.340 -15.373 5.149 1.00 45.81 126 PRO A CA 1
ATOM 1005 C C . PRO A 1 126 ? 17.437 -15.009 6.154 1.00 45.81 126 PRO A C 1
ATOM 1007 O O . PRO A 1 126 ? 18.441 -15.711 6.280 1.00 45.81 126 PRO A O 1
ATOM 1010 N N . MET A 1 127 ? 17.252 -13.906 6.884 1.00 46.75 127 MET A N 1
ATOM 1011 C CA . MET A 1 127 ? 18.008 -13.703 8.118 1.00 46.75 127 MET A CA 1
ATOM 1012 C C . MET A 1 127 ? 17.674 -14.890 9.017 1.00 46.75 127 MET A C 1
ATOM 1014 O O . MET A 1 127 ? 16.499 -15.114 9.310 1.00 46.75 127 MET A O 1
ATOM 1018 N N . GLY A 1 128 ? 18.687 -15.668 9.403 1.00 39.38 128 GLY A N 1
ATOM 1019 C CA . GLY A 1 128 ? 18.510 -16.784 10.324 1.00 39.38 128 GLY A CA 1
ATOM 1020 C C . GLY A 1 128 ? 17.663 -16.349 11.522 1.00 39.38 128 GLY A C 1
ATOM 1021 O O . GLY A 1 128 ? 17.801 -15.225 12.006 1.00 39.38 128 GLY A O 1
ATOM 1022 N N . TYR A 1 129 ? 16.782 -17.242 11.970 1.00 43.72 129 TYR A N 1
ATOM 1023 C CA . TYR A 1 129 ? 15.743 -17.072 12.997 1.00 43.72 129 TYR A CA 1
ATOM 1024 C C . TYR A 1 129 ? 16.188 -16.449 14.345 1.00 43.72 129 TYR A C 1
ATOM 1026 O O . TYR A 1 129 ? 15.368 -16.276 15.241 1.00 43.72 129 TYR A O 1
ATOM 1034 N N . HIS A 1 130 ? 17.455 -16.069 14.509 1.00 36.16 130 HIS A N 1
ATOM 1035 C CA . HIS A 1 130 ? 18.026 -15.549 15.745 1.00 36.16 130 HIS A CA 1
ATOM 1036 C C . HIS A 1 130 ? 17.822 -14.048 16.014 1.00 36.16 130 HIS A C 1
ATOM 1038 O O . HIS A 1 130 ? 17.975 -13.650 17.163 1.00 36.16 130 HIS A O 1
ATOM 1044 N N . CYS A 1 131 ? 17.437 -13.221 15.031 1.00 37.78 131 CYS A N 1
ATOM 1045 C CA . CYS A 1 131 ? 17.301 -11.762 15.238 1.00 37.78 131 CYS A CA 1
ATOM 1046 C C . CYS A 1 131 ? 15.863 -11.237 15.416 1.00 37.78 131 CYS A C 1
ATOM 1048 O O . CYS A 1 131 ? 15.688 -10.049 15.654 1.00 37.78 131 CYS A O 1
ATOM 1050 N N . MET A 1 132 ? 14.819 -12.062 15.278 1.00 38.09 132 MET A N 1
ATOM 1051 C CA . MET A 1 132 ? 13.423 -11.588 15.410 1.00 38.09 132 MET A CA 1
ATOM 1052 C C . MET A 1 132 ? 12.841 -11.783 16.819 1.00 38.09 132 MET A C 1
ATOM 1054 O O . MET A 1 132 ? 11.891 -11.095 17.185 1.00 38.09 132 MET A O 1
ATOM 1058 N N . ALA A 1 133 ? 13.395 -12.697 17.622 1.00 40.41 133 ALA A N 1
ATOM 1059 C CA . ALA A 1 133 ? 12.858 -13.003 18.949 1.00 40.41 133 ALA A CA 1
ATOM 1060 C C . ALA A 1 133 ? 13.289 -11.999 20.038 1.00 40.41 133 ALA A C 1
ATOM 1062 O O . ALA A 1 133 ? 12.591 -11.865 21.038 1.00 40.41 133 ALA A O 1
ATOM 1063 N N . SER A 1 134 ? 14.396 -11.267 19.856 1.00 38.59 134 SER A N 1
ATOM 1064 C CA . SER A 1 134 ? 14.891 -10.313 20.865 1.00 38.59 134 SER A CA 1
ATOM 1065 C C . SER A 1 134 ? 14.129 -8.986 20.884 1.00 38.59 134 SER A C 1
ATOM 1067 O O . SER A 1 134 ? 14.007 -8.354 21.933 1.00 38.59 134 SER A O 1
ATOM 1069 N N . ASP A 1 135 ? 13.576 -8.572 19.743 1.00 42.72 135 ASP A N 1
ATOM 1070 C CA . ASP A 1 135 ? 13.091 -7.195 19.578 1.00 42.72 135 ASP A CA 1
ATOM 1071 C C . ASP A 1 135 ? 11.567 -7.075 19.704 1.00 42.72 135 ASP A C 1
ATOM 1073 O O . ASP A 1 135 ? 11.043 -5.973 19.836 1.00 42.72 135 ASP A O 1
ATOM 1077 N N . ILE A 1 136 ? 10.845 -8.201 19.696 1.00 45.25 136 ILE A N 1
ATOM 1078 C CA . ILE A 1 136 ? 9.391 -8.237 19.929 1.00 45.25 136 ILE A CA 1
ATOM 1079 C C . ILE A 1 136 ? 9.079 -8.501 21.417 1.00 45.25 136 ILE A C 1
ATOM 1081 O O . ILE A 1 136 ? 7.991 -8.170 21.881 1.00 45.25 136 ILE A O 1
ATOM 1085 N N . TRP A 1 137 ? 10.032 -9.042 22.190 1.00 36.34 137 TRP A N 1
ATOM 1086 C CA . TRP A 1 137 ? 9.847 -9.467 23.590 1.00 36.34 137 TRP A CA 1
ATOM 1087 C C . TRP A 1 137 ? 10.730 -8.740 24.622 1.00 36.34 137 TRP A C 1
ATOM 1089 O O . TRP A 1 137 ? 10.768 -9.138 25.781 1.00 36.34 137 TRP A O 1
ATOM 1099 N N . SER A 1 138 ? 11.388 -7.630 24.275 1.00 36.03 138 SER A N 1
ATOM 1100 C CA . SER A 1 138 ? 12.119 -6.792 25.250 1.00 36.03 138 SER A CA 1
ATOM 1101 C C . SER A 1 138 ? 11.221 -5.798 26.010 1.00 36.03 138 SER A C 1
ATOM 1103 O O . SER A 1 138 ? 11.665 -4.747 26.463 1.00 36.03 138 SER A O 1
ATOM 1105 N N . GLY A 1 139 ? 9.948 -6.155 26.197 1.00 36.16 139 GLY A N 1
ATOM 1106 C CA . GLY A 1 139 ? 9.005 -5.497 27.101 1.00 36.16 139 GLY A CA 1
ATOM 1107 C C . GLY A 1 139 ? 8.811 -6.292 28.392 1.00 36.16 139 GLY A C 1
ATOM 1108 O O . GLY A 1 139 ? 7.675 -6.554 28.778 1.00 36.16 139 GLY A O 1
ATOM 1109 N N . THR A 1 140 ? 9.893 -6.727 29.045 1.00 34.94 140 THR A N 1
ATOM 1110 C CA . THR A 1 140 ? 9.795 -7.325 30.383 1.00 34.94 140 THR A CA 1
ATOM 1111 C C . THR A 1 140 ? 9.484 -6.222 31.387 1.00 34.94 140 THR A C 1
ATOM 1113 O O . THR A 1 140 ? 10.361 -5.468 31.807 1.00 34.94 140 THR A O 1
ATOM 1116 N N . VAL A 1 141 ? 8.215 -6.139 31.778 1.00 37.44 141 VAL A N 1
ATOM 1117 C CA . VAL A 1 141 ? 7.794 -5.496 33.022 1.00 37.44 141 VAL A CA 1
ATOM 1118 C C . VAL A 1 141 ? 8.490 -6.234 34.165 1.00 37.44 141 VAL A C 1
ATOM 1120 O O . VAL A 1 141 ? 8.165 -7.382 34.463 1.00 37.44 141 VAL A O 1
ATOM 1123 N N . LEU A 1 142 ? 9.469 -5.584 34.793 1.00 31.12 142 LEU A N 1
ATOM 1124 C CA . LEU A 1 142 ? 10.002 -6.007 36.084 1.00 31.12 142 LEU A CA 1
ATOM 1125 C C . LEU A 1 142 ? 8.919 -5.771 37.146 1.00 31.12 142 LEU A C 1
ATOM 1127 O O . LEU A 1 142 ? 8.783 -4.676 37.684 1.00 31.12 142 LEU A O 1
ATOM 1131 N N . LEU A 1 143 ? 8.132 -6.811 37.417 1.00 35.00 143 LEU A N 1
ATOM 1132 C CA . LEU A 1 143 ? 7.371 -6.975 38.652 1.00 35.00 143 LEU A CA 1
ATOM 1133 C C . LEU A 1 143 ? 8.189 -7.860 39.595 1.00 35.00 143 LEU A C 1
ATOM 1135 O O . LEU A 1 143 ? 8.245 -9.068 39.401 1.00 35.00 143 LE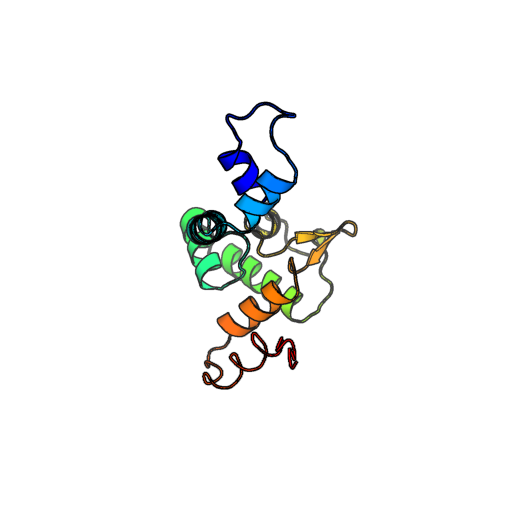U A O 1
ATOM 1139 N N . HIS A 1 144 ? 8.793 -7.258 40.611 1.00 32.41 144 HIS A N 1
ATOM 1140 C CA . HIS A 1 144 ? 9.124 -7.884 41.895 1.00 32.41 144 HIS A CA 1
ATOM 1141 C C . HIS A 1 144 ? 8.839 -6.782 42.933 1.00 32.41 144 HIS A C 1
ATOM 1143 O O . HIS A 1 144 ? 9.393 -5.692 42.811 1.00 32.41 144 HIS A O 1
ATOM 1149 N N . ALA A 1 145 ? 7.725 -6.869 43.667 1.00 38.44 145 ALA A N 1
ATOM 1150 C CA . ALA A 1 145 ? 7.563 -7.614 44.924 1.00 38.44 145 ALA A CA 1
ATOM 1151 C C . ALA A 1 145 ? 8.398 -6.995 46.051 1.00 38.44 145 ALA A C 1
ATOM 1153 O O . ALA A 1 145 ? 9.641 -7.086 45.969 1.00 38.44 145 ALA A O 1
#

Foldseek 3Di:
DVVLVCVVCVVPDPPPQDPVNVVPSVPDVVVVVCCVVLLAQADAPVSLVVVCVVVVDDPVLSVLLVVVLVCQLVVDWDAPVVRPPPVPNLCVCCVRQLWHQDPVRTTHRPDPVNSVRHVQNPDPDHPPPPPPVCPVPPPDDPDDD

Sequence (145 aa):
MLTFLSLKFRSMRVGMISAGDMEMELRSPGLLEYSGASYRGIATPDALERVKQAHDLSAESYRKIYEAINVVASGKVVHSHDWPTSQNTVELLTKYGFLYEDQTKQLQFPSNVHLKIWLQSTRTHPMGYHCMASDIWSGTVLLHA